Protein AF-A0A261BWN8-F1 (afdb_monomer_lite)

Structure (mmCIF, N/CA/C/O backbone):
data_AF-A0A261BWN8-F1
#
_entry.id   AF-A0A261BWN8-F1
#
loop_
_atom_site.group_PDB
_atom_site.id
_atom_site.type_symbol
_atom_site.label_atom_id
_atom_site.label_alt_id
_atom_site.label_comp_id
_atom_site.label_asym_id
_atom_site.label_entity_id
_atom_site.label_seq_id
_atom_site.pdbx_PDB_ins_code
_atom_site.Cartn_x
_atom_site.Cartn_y
_atom_site.Cartn_z
_atom_site.occupancy
_atom_site.B_iso_or_equiv
_atom_site.auth_seq_id
_atom_site.auth_comp_id
_atom_site.auth_asym_id
_atom_site.auth_atom_id
_atom_site.pdbx_PDB_model_num
ATOM 1 N N . MET A 1 1 ? -6.846 12.233 30.016 1.00 44.97 1 MET A N 1
ATOM 2 C CA . MET A 1 1 ? -7.371 11.577 28.792 1.00 44.97 1 MET A CA 1
ATOM 3 C C . MET A 1 1 ? -7.509 10.084 29.053 1.00 44.97 1 MET A C 1
ATOM 5 O O . MET A 1 1 ? -6.515 9.472 29.413 1.00 44.97 1 MET A O 1
ATOM 9 N N . ARG A 1 2 ? -8.700 9.481 28.911 1.00 52.91 2 ARG A N 1
ATOM 10 C CA . ARG A 1 2 ? -8.810 8.009 28.940 1.00 52.91 2 ARG A CA 1
ATOM 11 C C . ARG A 1 2 ? -8.096 7.461 27.705 1.00 52.91 2 ARG A C 1
ATOM 13 O O . ARG A 1 2 ? -8.513 7.750 26.586 1.00 52.91 2 ARG A O 1
ATOM 20 N N . THR A 1 3 ? -7.016 6.716 27.904 1.00 60.88 3 THR A N 1
ATOM 21 C CA . THR A 1 3 ? -6.354 5.940 26.855 1.00 60.88 3 THR A CA 1
ATOM 22 C C . THR A 1 3 ? -7.321 4.849 26.398 1.00 60.88 3 THR A C 1
ATOM 24 O O . THR A 1 3 ? -7.514 3.838 27.066 1.00 60.88 3 THR A O 1
ATOM 27 N N . SER A 1 4 ? -8.005 5.104 25.286 1.00 79.50 4 SER A N 1
ATOM 28 C CA . SER A 1 4 ? -8.954 4.178 24.667 1.00 79.50 4 SER A CA 1
ATOM 29 C C . SER A 1 4 ? -8.372 3.629 23.367 1.00 79.50 4 SER A C 1
ATOM 31 O O . SER A 1 4 ? -7.578 4.307 22.709 1.00 79.50 4 SER A O 1
ATOM 33 N N . SER A 1 5 ? -8.800 2.434 22.961 1.00 82.69 5 SER A N 1
ATOM 34 C CA . SER A 1 5 ? -8.503 1.848 21.643 1.00 82.69 5 SER A CA 1
ATOM 35 C C . SER A 1 5 ? -8.777 2.820 20.486 1.00 82.69 5 SER A C 1
ATOM 37 O O . SER A 1 5 ? -8.014 2.865 19.526 1.00 82.69 5 SER A O 1
ATOM 39 N N . THR A 1 6 ? -9.793 3.679 20.610 1.00 86.38 6 THR A N 1
ATOM 40 C CA . THR A 1 6 ? -10.111 4.729 19.628 1.00 86.38 6 THR A CA 1
ATOM 41 C C . THR A 1 6 ? -8.995 5.755 19.445 1.00 86.38 6 THR A C 1
ATOM 43 O O . THR A 1 6 ? -8.810 6.252 18.340 1.00 86.38 6 THR A O 1
ATOM 46 N N . ASN A 1 7 ? -8.247 6.083 20.503 1.00 88.88 7 ASN A N 1
ATOM 47 C CA . ASN A 1 7 ? -7.160 7.063 20.420 1.00 88.88 7 ASN A CA 1
ATOM 48 C C . ASN A 1 7 ? -5.950 6.461 19.704 1.00 88.88 7 ASN A C 1
ATOM 50 O O . ASN A 1 7 ? -5.309 7.147 18.918 1.00 88.88 7 ASN A O 1
ATOM 54 N N . VAL A 1 8 ? -5.682 5.172 19.936 1.00 89.38 8 VAL A N 1
ATOM 55 C CA . VAL A 1 8 ? -4.637 4.427 19.218 1.00 89.38 8 VAL A CA 1
ATOM 56 C C . VAL A 1 8 ? -4.956 4.382 17.722 1.00 89.38 8 VAL A C 1
ATOM 58 O O . VAL A 1 8 ? -4.098 4.705 16.907 1.00 89.38 8 VAL A O 1
ATOM 61 N N . LEU A 1 9 ? -6.211 4.082 17.365 1.00 90.38 9 LEU A N 1
ATOM 62 C CA . LEU A 1 9 ? -6.665 4.100 15.972 1.00 90.38 9 LEU A CA 1
ATOM 63 C C . LEU A 1 9 ? -6.558 5.502 15.346 1.00 90.38 9 LEU A C 1
ATOM 65 O O . LEU A 1 9 ? -6.085 5.617 14.222 1.00 90.38 9 LEU A O 1
ATOM 69 N N . MET A 1 10 ? -6.927 6.570 16.070 1.00 91.81 10 MET A N 1
ATOM 70 C CA . MET A 1 10 ? -6.781 7.951 15.573 1.00 91.81 10 MET A CA 1
ATOM 71 C C . MET A 1 10 ? -5.322 8.316 15.282 1.00 91.81 10 MET A C 1
ATOM 73 O O . MET A 1 10 ? -5.047 8.932 14.257 1.00 91.81 10 MET A O 1
ATOM 77 N N . ILE A 1 11 ? -4.387 7.920 16.150 1.00 92.00 11 ILE A N 1
ATOM 78 C CA . ILE A 1 11 ? -2.953 8.149 15.925 1.00 92.00 11 ILE A CA 1
ATOM 79 C C . ILE A 1 11 ? -2.481 7.389 14.677 1.00 92.00 11 ILE A C 1
ATOM 81 O O . ILE A 1 11 ? -1.773 7.959 13.851 1.00 92.00 11 ILE A O 1
ATOM 85 N N . GLY A 1 12 ? -2.903 6.131 14.508 1.00 90.69 12 GLY A N 1
ATOM 86 C CA . GLY A 1 12 ? -2.566 5.332 13.325 1.00 90.69 12 GLY A CA 1
ATOM 87 C C . GLY A 1 12 ? -3.055 5.959 12.015 1.00 90.69 12 GLY A C 1
ATOM 88 O O . GLY A 1 12 ? -2.300 6.013 11.041 1.00 90.69 12 GLY A O 1
ATOM 89 N N . ILE A 1 13 ? -4.284 6.485 12.005 1.00 93.19 13 ILE A N 1
ATOM 90 C CA . ILE A 1 13 ? -4.848 7.223 10.863 1.00 93.19 13 ILE A CA 1
ATOM 91 C C . ILE A 1 13 ? -4.017 8.468 10.569 1.00 93.19 13 ILE A C 1
ATOM 93 O O . ILE A 1 13 ? -3.547 8.620 9.449 1.00 93.19 13 ILE A O 1
ATOM 97 N N . ALA A 1 14 ? -3.748 9.302 11.578 1.00 94.75 14 ALA A N 1
ATOM 98 C CA . ALA A 1 14 ? -2.982 10.532 11.390 1.00 94.75 14 ALA A CA 1
ATOM 99 C C . ALA A 1 14 ? -1.583 10.271 10.803 1.00 94.75 14 ALA A C 1
ATOM 101 O O . ALA A 1 14 ? -1.151 10.978 9.895 1.00 94.75 14 ALA A O 1
ATOM 102 N N . ILE A 1 15 ? -0.887 9.232 11.279 1.00 93.00 15 ILE A N 1
ATOM 103 C CA . ILE A 1 15 ? 0.415 8.827 10.727 1.00 93.00 15 ILE A CA 1
ATOM 104 C C . ILE A 1 15 ? 0.265 8.394 9.264 1.00 93.00 15 ILE A C 1
ATOM 106 O O . ILE A 1 15 ? 1.046 8.819 8.415 1.00 93.00 15 ILE A O 1
ATOM 110 N N . SER A 1 16 ? -0.749 7.582 8.962 1.00 92.50 16 SER A N 1
ATOM 111 C CA . SER A 1 16 ? -0.997 7.101 7.599 1.00 92.50 16 SER A CA 1
ATOM 112 C C . SER A 1 16 ? -1.312 8.253 6.645 1.00 92.50 16 SER A C 1
ATOM 114 O O . SER A 1 16 ? -0.735 8.316 5.562 1.00 92.50 16 SER A O 1
ATOM 116 N N . ASP A 1 17 ? -2.139 9.209 7.067 1.00 92.88 17 ASP A N 1
ATOM 117 C CA . ASP A 1 17 ? -2.500 10.383 6.272 1.00 92.88 17 ASP A CA 1
ATOM 118 C C . ASP A 1 17 ? -1.275 11.259 5.986 1.00 92.88 17 ASP A C 1
ATOM 120 O O . ASP A 1 17 ? -1.037 11.627 4.834 1.00 92.88 17 ASP A O 1
ATOM 124 N N . ILE A 1 18 ? -0.426 11.510 6.988 1.00 93.62 18 ILE A N 1
ATOM 125 C CA . ILE A 1 18 ? 0.841 12.232 6.792 1.00 93.62 18 ILE A CA 1
ATOM 126 C C . ILE A 1 18 ? 1.723 11.504 5.766 1.00 93.62 18 ILE A C 1
ATOM 128 O O . ILE A 1 18 ? 2.238 12.134 4.841 1.00 93.62 18 ILE A O 1
ATOM 132 N N . CYS A 1 19 ? 1.862 10.180 5.869 1.00 90.69 19 CYS A N 1
ATOM 133 C CA . CYS A 1 19 ? 2.625 9.390 4.901 1.00 90.69 19 CYS A CA 1
ATOM 13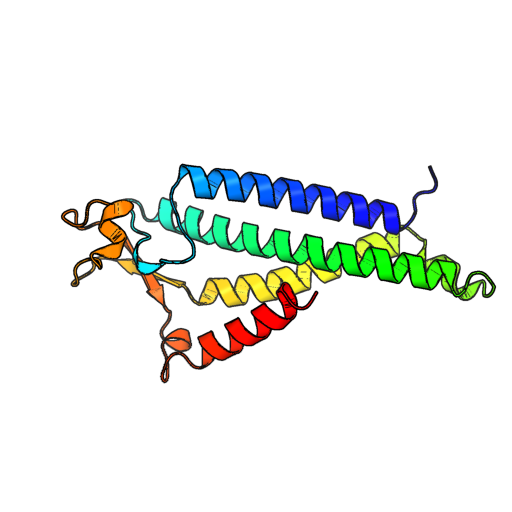4 C C . CYS A 1 19 ? 2.029 9.455 3.481 1.00 90.69 19 CYS A C 1
ATOM 136 O O . CYS A 1 19 ? 2.778 9.584 2.506 1.00 90.69 19 CYS A O 1
ATOM 138 N N . THR A 1 20 ? 0.700 9.417 3.331 1.00 89.81 20 THR A N 1
ATOM 139 C CA . THR A 1 20 ? 0.054 9.569 2.011 1.00 89.81 20 TH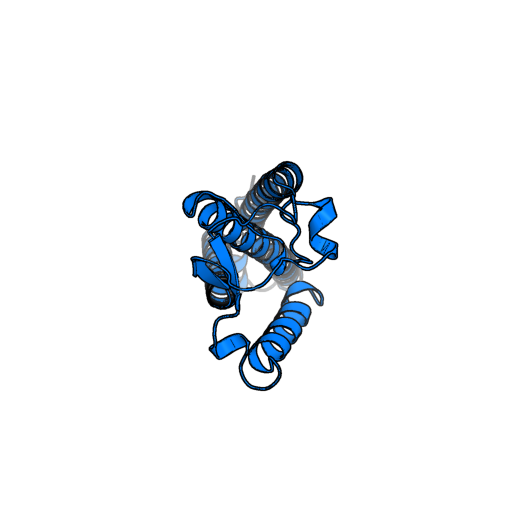R A CA 1
ATOM 140 C C . THR A 1 20 ? 0.275 10.956 1.413 1.00 89.81 20 THR A C 1
ATOM 142 O O . THR A 1 20 ? 0.584 11.071 0.228 1.00 89.81 20 THR A O 1
ATOM 145 N N . MET A 1 21 ? 0.205 12.014 2.221 1.00 89.50 21 MET A N 1
ATOM 146 C CA . MET A 1 21 ? 0.469 13.378 1.760 1.00 89.50 21 MET A CA 1
ATOM 147 C C . MET A 1 21 ? 1.922 13.540 1.307 1.00 89.50 21 MET A C 1
ATOM 149 O O . MET A 1 21 ? 2.174 14.046 0.215 1.00 89.50 21 MET A O 1
ATOM 153 N N . LEU A 1 22 ? 2.884 13.037 2.088 1.00 88.44 22 LEU A N 1
ATOM 154 C CA . LEU A 1 22 ? 4.308 13.077 1.731 1.00 88.44 22 LEU A CA 1
ATOM 155 C C . LEU A 1 22 ? 4.594 12.345 0.412 1.00 88.44 22 LEU A C 1
ATOM 157 O O . LEU A 1 22 ? 5.292 12.870 -0.457 1.00 88.44 22 LEU A O 1
ATOM 161 N N . THR A 1 23 ? 4.024 11.153 0.233 1.00 85.19 23 THR A N 1
ATOM 162 C CA . THR A 1 23 ? 4.187 10.377 -1.008 1.00 85.19 23 THR A CA 1
ATOM 163 C C . THR A 1 23 ? 3.474 11.022 -2.200 1.00 85.19 23 THR A C 1
ATOM 165 O O . THR A 1 23 ? 3.980 10.953 -3.318 1.00 85.19 23 THR A O 1
ATOM 168 N N . THR A 1 24 ? 2.355 11.719 -1.982 1.00 84.12 24 THR A N 1
ATOM 169 C CA . THR A 1 24 ? 1.661 12.497 -3.024 1.00 84.12 24 THR A CA 1
ATOM 170 C C . THR A 1 24 ? 2.509 13.676 -3.500 1.00 84.12 24 THR A C 1
ATOM 172 O O . THR A 1 24 ? 2.667 13.877 -4.704 1.00 84.12 24 THR A O 1
ATOM 175 N N . ILE A 1 25 ? 3.122 14.421 -2.574 1.00 85.94 25 ILE A N 1
ATOM 176 C CA . ILE A 1 25 ? 4.037 15.523 -2.910 1.00 85.94 25 ILE A CA 1
ATOM 177 C C . ILE A 1 25 ? 5.229 14.997 -3.718 1.00 85.94 25 ILE A C 1
ATOM 179 O O . ILE A 1 25 ? 5.606 15.604 -4.722 1.00 85.94 25 ILE A O 1
ATOM 183 N N . TYR A 1 26 ? 5.795 13.855 -3.314 1.00 82.31 26 TYR A N 1
ATOM 184 C CA . TYR A 1 26 ? 6.883 13.210 -4.049 1.00 82.31 26 TYR A CA 1
ATOM 185 C C . TYR A 1 26 ? 6.480 12.872 -5.492 1.00 82.31 26 TYR A C 1
ATOM 187 O O . TYR A 1 26 ? 7.186 13.253 -6.427 1.00 82.31 26 TYR A O 1
ATOM 195 N N . LYS A 1 27 ? 5.312 12.241 -5.684 1.00 75.12 27 LYS A N 1
ATOM 196 C CA . LYS A 1 27 ? 4.769 11.909 -7.012 1.00 75.12 27 LYS A CA 1
ATOM 197 C C . LYS A 1 27 ? 4.572 13.147 -7.883 1.00 75.12 27 LYS A C 1
ATOM 199 O O . LYS A 1 27 ? 5.002 13.151 -9.032 1.00 75.12 27 LYS A O 1
ATOM 204 N N . HIS A 1 28 ? 3.987 14.208 -7.326 1.00 75.88 28 HIS A N 1
ATOM 205 C CA . HIS A 1 28 ? 3.739 15.448 -8.061 1.00 75.88 28 HIS A CA 1
ATOM 206 C C . HIS A 1 28 ? 5.043 16.130 -8.506 1.00 75.88 28 HIS A C 1
ATOM 208 O O . HIS A 1 28 ? 5.127 16.642 -9.617 1.00 75.88 28 HIS A O 1
ATOM 214 N N . LYS A 1 29 ? 6.092 16.098 -7.672 1.00 73.50 29 LYS A N 1
ATOM 215 C CA . LYS A 1 29 ? 7.410 16.656 -8.020 1.00 73.50 29 LYS A CA 1
ATOM 216 C C . LYS A 1 29 ? 8.179 15.819 -9.041 1.00 73.50 29 LYS A C 1
ATOM 218 O O . LYS A 1 29 ? 8.961 16.388 -9.796 1.00 73.50 29 LYS A O 1
ATOM 223 N N . GLN A 1 30 ? 8.001 14.500 -9.041 1.00 67.31 30 GLN A N 1
ATOM 224 C CA . GLN A 1 30 ? 8.681 13.593 -9.972 1.00 67.31 30 GLN A CA 1
ATOM 225 C C . GLN A 1 30 ? 7.868 13.303 -11.248 1.00 67.31 30 GLN A C 1
ATOM 227 O O . GLN A 1 30 ? 8.373 12.585 -12.106 1.00 67.31 30 GLN A O 1
ATOM 232 N N . LEU A 1 31 ? 6.657 13.872 -11.395 1.00 59.00 31 LEU A N 1
ATOM 233 C CA . LEU A 1 31 ? 5.760 13.698 -12.555 1.00 59.00 31 LEU A CA 1
ATOM 234 C C . LEU A 1 31 ? 5.492 12.221 -12.902 1.00 59.00 31 LEU A C 1
ATOM 236 O O . LEU A 1 31 ? 5.327 11.856 -14.064 1.00 59.00 31 LEU A O 1
ATOM 240 N N . VAL A 1 32 ? 5.471 11.352 -11.889 1.00 58.97 32 VAL A N 1
ATOM 241 C CA . VAL A 1 32 ? 5.271 9.911 -12.084 1.00 58.97 32 VAL A CA 1
ATOM 242 C C . VAL A 1 32 ? 3.783 9.616 -11.943 1.00 58.97 32 VAL A C 1
ATOM 244 O O . VAL A 1 32 ? 3.298 9.337 -10.841 1.00 58.97 32 VAL A O 1
ATOM 247 N N . ASP A 1 33 ? 3.049 9.747 -13.047 1.00 55.06 33 ASP A N 1
ATOM 248 C CA . ASP A 1 33 ? 1.609 9.511 -13.054 1.00 55.06 33 ASP A CA 1
ATOM 249 C C . ASP A 1 33 ? 1.285 8.009 -13.046 1.00 55.06 33 ASP A C 1
ATOM 251 O O . ASP A 1 33 ? 1.884 7.216 -13.776 1.00 55.06 33 ASP A O 1
ATOM 255 N N . ILE A 1 34 ? 0.341 7.604 -12.191 1.00 52.47 34 ILE A N 1
ATOM 256 C CA . ILE A 1 34 ? -0.066 6.195 -12.029 1.00 52.47 34 ILE A CA 1
ATOM 257 C C . ILE A 1 34 ? -0.842 5.704 -13.254 1.00 52.47 34 ILE A C 1
ATOM 259 O O . ILE A 1 34 ? -0.841 4.505 -13.538 1.00 52.47 34 ILE A O 1
ATOM 263 N N . GLU A 1 35 ? -1.509 6.615 -13.964 1.00 53.50 35 GLU A N 1
ATOM 264 C CA . GLU A 1 35 ? -2.370 6.271 -15.097 1.00 53.50 35 GLU A CA 1
ATOM 265 C C . GLU A 1 35 ? -1.574 5.764 -16.306 1.00 53.50 35 GLU A C 1
ATOM 267 O O . GLU A 1 35 ? -2.082 4.934 -17.056 1.00 53.50 35 GLU A O 1
ATOM 272 N N . ASN A 1 36 ? -0.301 6.160 -16.435 1.00 58.25 36 ASN A N 1
ATOM 273 C CA . ASN A 1 36 ? 0.555 5.802 -17.566 1.00 58.25 36 ASN A CA 1
ATOM 274 C C . ASN A 1 36 ? 1.878 5.145 -17.112 1.00 58.25 36 ASN A C 1
ATOM 276 O O . ASN A 1 36 ? 2.954 5.724 -17.291 1.00 58.25 36 ASN A O 1
ATOM 280 N N . PRO A 1 37 ? 1.851 3.907 -16.570 1.00 59.94 37 PRO A N 1
ATOM 281 C CA . PRO A 1 37 ? 3.061 3.211 -16.115 1.00 59.94 37 PRO A CA 1
ATOM 282 C C . PRO A 1 37 ? 4.083 2.972 -17.240 1.00 59.94 37 PRO A C 1
ATOM 284 O O . PRO A 1 37 ? 5.274 2.825 -16.975 1.00 59.94 37 PRO A O 1
ATOM 287 N N . GLU A 1 38 ? 3.638 2.978 -18.499 1.00 59.53 38 GLU A N 1
ATOM 288 C CA . GLU A 1 38 ? 4.486 2.818 -19.689 1.00 59.53 38 GLU A CA 1
ATOM 289 C C . GLU A 1 38 ? 5.414 4.018 -19.947 1.00 59.53 38 GLU A C 1
ATOM 291 O O . GLU A 1 38 ? 6.432 3.893 -20.646 1.00 59.53 38 GLU A O 1
ATOM 296 N N . CYS A 1 39 ? 5.075 5.159 -19.338 1.00 63.72 39 CYS A N 1
ATOM 297 C CA . CYS A 1 39 ? 5.828 6.403 -19.377 1.00 63.72 39 CYS A CA 1
ATOM 298 C C . CYS A 1 39 ? 6.804 6.541 -18.201 1.00 63.72 39 CYS A C 1
ATOM 300 O O . CYS A 1 39 ? 7.469 7.563 -18.085 1.00 63.72 39 CYS A O 1
ATOM 302 N N . VAL A 1 40 ? 6.943 5.545 -17.318 1.00 69.19 40 VAL A N 1
ATOM 303 C CA . VAL A 1 40 ? 7.987 5.574 -16.282 1.00 69.19 40 VAL A CA 1
ATOM 304 C C . VAL A 1 40 ? 9.290 5.057 -16.870 1.00 69.19 40 VAL A C 1
ATOM 306 O O . VAL A 1 40 ? 9.471 3.856 -17.087 1.00 69.19 40 VAL A O 1
ATOM 309 N N . THR A 1 41 ? 10.221 5.974 -17.125 1.00 66.38 41 THR A N 1
ATOM 310 C CA . THR A 1 41 ? 11.564 5.643 -17.586 1.00 66.38 41 THR A CA 1
ATOM 311 C C . THR A 1 41 ? 12.612 6.445 -16.839 1.00 66.38 41 THR A C 1
ATOM 313 O O . THR A 1 41 ? 12.363 7.528 -16.307 1.00 66.38 41 THR A O 1
ATOM 316 N N . SER A 1 42 ? 13.812 5.882 -16.761 1.00 69.44 42 SER A N 1
ATOM 317 C CA . SER A 1 42 ? 14.944 6.546 -16.133 1.00 69.44 42 SER A CA 1
ATOM 318 C C . SER A 1 42 ? 16.250 6.040 -16.725 1.00 69.44 42 SER A C 1
ATOM 320 O O . SER A 1 42 ? 16.362 4.895 -17.165 1.00 69.44 42 SER A O 1
ATOM 322 N N . THR A 1 43 ? 17.270 6.889 -16.678 1.00 66.31 43 THR A N 1
ATOM 323 C CA . THR A 1 43 ? 18.663 6.513 -16.945 1.00 66.31 43 THR A CA 1
ATOM 324 C C . THR A 1 43 ? 19.266 5.690 -15.811 1.00 66.31 43 THR A C 1
ATOM 326 O O . THR A 1 43 ? 20.191 4.914 -16.034 1.00 66.31 43 THR A O 1
ATOM 329 N N . LEU A 1 44 ? 18.718 5.819 -14.600 1.00 73.31 44 LEU A N 1
ATOM 330 C CA . LEU A 1 44 ? 19.188 5.146 -13.396 1.00 73.31 44 LEU A CA 1
ATOM 331 C C . LEU A 1 44 ? 18.156 4.129 -12.907 1.00 73.31 44 LEU A C 1
ATOM 333 O O . LEU A 1 44 ? 17.035 4.500 -12.547 1.00 73.31 44 LEU A O 1
ATOM 337 N N . LYS A 1 45 ? 18.579 2.865 -12.795 1.00 74.25 45 LYS A N 1
ATOM 338 C CA . LYS A 1 45 ? 17.777 1.755 -12.256 1.00 74.25 45 LYS A CA 1
ATOM 339 C C . LYS A 1 45 ? 17.243 2.042 -10.848 1.00 74.25 45 LYS A C 1
ATOM 341 O O . LYS A 1 45 ? 16.091 1.740 -10.555 1.00 74.25 45 LYS A O 1
ATOM 346 N N . TYR A 1 46 ? 18.050 2.681 -9.992 1.00 75.94 46 TYR A N 1
ATOM 347 C CA . TYR A 1 46 ? 17.656 3.000 -8.613 1.00 75.94 46 TYR A CA 1
ATOM 348 C C . TYR A 1 46 ? 16.437 3.936 -8.552 1.00 75.94 46 TYR A C 1
ATOM 350 O O . TYR A 1 46 ? 15.589 3.768 -7.679 1.00 75.94 46 TYR A O 1
ATOM 358 N N . LYS A 1 47 ? 16.326 4.891 -9.487 1.00 78.25 47 LYS A N 1
ATOM 359 C CA . LYS A 1 47 ? 15.219 5.854 -9.515 1.00 78.25 47 LYS A CA 1
ATOM 360 C C . LYS A 1 47 ? 13.884 5.142 -9.746 1.00 78.25 47 LYS A C 1
ATOM 362 O O . LYS A 1 47 ? 12.939 5.381 -9.011 1.00 78.25 47 LYS A O 1
ATOM 367 N N . ILE A 1 48 ? 13.855 4.179 -10.671 1.00 77.00 48 ILE A N 1
ATOM 368 C CA . ILE A 1 48 ? 12.656 3.377 -10.959 1.00 77.00 48 ILE A CA 1
ATOM 369 C C . ILE A 1 48 ? 12.244 2.551 -9.741 1.00 77.00 48 ILE A C 1
ATOM 371 O O . ILE A 1 48 ? 11.064 2.500 -9.409 1.00 77.00 48 ILE A O 1
ATOM 375 N N . TYR A 1 49 ? 13.200 1.941 -9.035 1.00 80.38 49 TYR A N 1
ATOM 376 C CA . TYR A 1 49 ? 12.886 1.239 -7.788 1.00 80.38 49 TYR A CA 1
ATOM 377 C C . TYR A 1 49 ? 12.284 2.175 -6.738 1.00 80.38 49 TYR A C 1
ATOM 379 O O . TYR A 1 49 ? 11.297 1.809 -6.106 1.00 80.38 49 TYR A O 1
ATOM 387 N N . MET A 1 50 ? 12.843 3.375 -6.567 1.00 80.75 50 MET A N 1
ATOM 388 C CA . MET A 1 50 ? 12.309 4.369 -5.632 1.00 80.75 50 MET A CA 1
ATOM 389 C C . MET A 1 50 ? 10.887 4.795 -6.005 1.00 80.75 50 MET A C 1
ATOM 391 O O . MET A 1 50 ? 10.037 4.865 -5.120 1.00 80.75 50 MET A O 1
ATOM 395 N N . ASP A 1 51 ? 10.607 5.001 -7.292 1.00 79.88 51 ASP A N 1
ATOM 396 C CA . ASP A 1 51 ? 9.276 5.370 -7.782 1.00 79.88 51 ASP A CA 1
ATOM 397 C C . ASP A 1 51 ? 8.255 4.243 -7.543 1.00 79.88 51 ASP A C 1
ATOM 399 O O . ASP A 1 51 ? 7.192 4.481 -6.967 1.00 79.88 51 ASP A O 1
ATOM 403 N N . LEU A 1 52 ? 8.602 2.991 -7.876 1.00 79.69 52 LEU A N 1
ATOM 404 C CA . LEU A 1 52 ? 7.758 1.813 -7.616 1.00 79.69 52 LEU A CA 1
ATOM 405 C C . LEU A 1 52 ? 7.468 1.632 -6.123 1.00 79.69 52 LEU A C 1
ATOM 407 O O . LEU A 1 52 ? 6.340 1.330 -5.725 1.00 79.69 52 LEU A O 1
ATOM 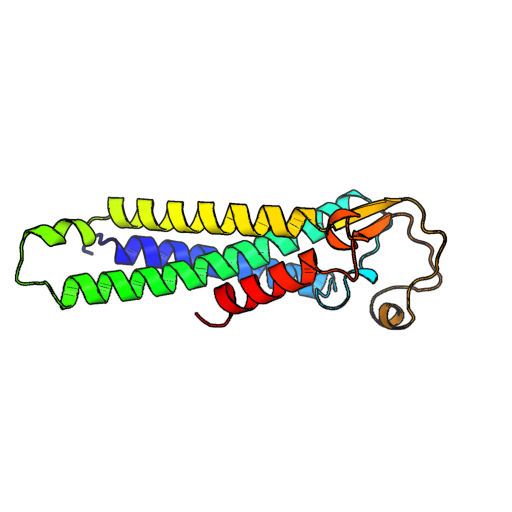411 N N . VAL A 1 53 ? 8.488 1.814 -5.289 1.00 83.38 53 VAL A N 1
ATOM 412 C CA . VAL A 1 53 ? 8.362 1.713 -3.836 1.00 83.38 53 VAL A CA 1
ATOM 413 C C . VAL A 1 53 ? 7.483 2.845 -3.302 1.00 83.38 53 VAL A C 1
ATOM 415 O O . VAL A 1 53 ? 6.562 2.583 -2.531 1.00 83.38 53 VAL A O 1
ATOM 418 N N . ALA A 1 54 ? 7.682 4.085 -3.756 1.00 83.56 54 ALA A N 1
ATOM 419 C CA . ALA A 1 54 ? 6.853 5.227 -3.371 1.00 83.56 54 ALA A CA 1
ATOM 420 C C . ALA A 1 54 ? 5.379 5.032 -3.762 1.00 83.56 54 ALA A C 1
ATOM 422 O O . ALA A 1 54 ? 4.476 5.382 -2.998 1.00 83.56 54 ALA A O 1
ATOM 423 N N . TRP A 1 55 ? 5.121 4.435 -4.927 1.00 81.25 55 TRP A N 1
ATOM 424 C CA . TRP A 1 55 ? 3.781 4.057 -5.367 1.00 81.25 55 TRP A CA 1
ATOM 425 C C . TRP A 1 55 ? 3.139 3.022 -4.447 1.00 81.25 55 TRP A C 1
ATOM 427 O O . TRP A 1 55 ? 2.025 3.236 -3.968 1.00 81.25 55 TRP A O 1
ATOM 437 N N . SER A 1 56 ? 3.875 1.953 -4.147 1.00 84.12 56 SER A N 1
ATOM 438 C CA . SER A 1 56 ? 3.435 0.881 -3.254 1.00 84.12 56 SER A CA 1
ATOM 439 C C . SER A 1 56 ? 3.134 1.388 -1.839 1.00 84.12 56 SER A C 1
ATOM 441 O O . SER A 1 56 ? 2.113 1.029 -1.247 1.00 84.12 56 SER A O 1
ATOM 443 N N . PHE A 1 57 ? 3.975 2.283 -1.310 1.00 86.19 57 PHE A N 1
ATOM 444 C CA . PHE A 1 57 ? 3.763 2.909 -0.005 1.00 86.19 57 PHE A CA 1
ATOM 445 C C . PHE A 1 57 ? 2.530 3.805 0.017 1.00 86.19 57 PHE A C 1
ATOM 447 O O . PHE A 1 57 ? 1.739 3.726 0.954 1.00 86.19 57 PHE A O 1
ATOM 454 N N . HIS A 1 58 ? 2.347 4.641 -1.004 1.00 86.94 58 HIS A N 1
ATOM 455 C CA . HIS A 1 58 ? 1.191 5.526 -1.088 1.00 86.94 58 HIS A CA 1
ATOM 456 C C . HIS A 1 58 ? -0.126 4.741 -1.014 1.00 86.94 58 HIS A C 1
ATOM 458 O O . HIS A 1 58 ? -0.998 5.053 -0.202 1.00 86.94 58 HIS A O 1
ATOM 464 N N . ASP A 1 59 ? -0.255 3.694 -1.830 1.00 83.69 59 ASP A N 1
ATOM 465 C CA . ASP A 1 59 ? -1.482 2.899 -1.878 1.00 83.69 59 ASP A CA 1
ATOM 466 C C . ASP A 1 59 ? -1.678 2.092 -0.591 1.00 83.69 59 ASP A C 1
ATOM 468 O O . ASP A 1 59 ? -2.797 1.991 -0.085 1.00 83.69 59 ASP A O 1
ATOM 472 N N . HIS A 1 60 ? -0.586 1.599 -0.002 1.00 88.44 60 HIS A N 1
ATOM 473 C CA . HIS A 1 60 ? -0.607 0.927 1.291 1.00 88.44 60 HIS A CA 1
ATOM 474 C C . HIS A 1 60 ? -1.132 1.833 2.416 1.00 88.44 60 HIS A C 1
ATOM 476 O O . HIS A 1 60 ? -2.087 1.466 3.101 1.00 88.44 60 HIS A O 1
ATOM 482 N N . PHE A 1 61 ? -0.560 3.028 2.595 1.00 89.88 61 PHE A N 1
ATOM 483 C CA . PHE A 1 61 ? -0.980 3.945 3.659 1.00 89.88 61 PHE A CA 1
ATOM 484 C C . PHE A 1 61 ? -2.406 4.463 3.452 1.00 89.88 61 PHE A C 1
ATOM 486 O O . PHE A 1 61 ? -3.153 4.582 4.425 1.00 89.88 61 PHE A O 1
ATOM 493 N N . ARG A 1 62 ? -2.825 4.689 2.199 1.00 88.06 62 ARG A N 1
ATOM 494 C CA . ARG A 1 62 ? -4.202 5.100 1.891 1.00 88.06 62 ARG A CA 1
ATOM 495 C C . ARG A 1 62 ? -5.214 4.024 2.290 1.00 88.06 62 ARG A C 1
ATOM 497 O O . ARG A 1 62 ? -6.203 4.330 2.956 1.00 88.06 62 ARG A O 1
ATOM 504 N N . ARG A 1 63 ? -4.944 2.756 1.951 1.00 88.19 63 ARG A N 1
ATOM 505 C CA . ARG A 1 63 ? -5.780 1.618 2.372 1.00 88.19 63 ARG A CA 1
ATOM 506 C C . ARG A 1 63 ? -5.788 1.473 3.895 1.00 88.19 63 ARG A C 1
ATOM 508 O O . ARG A 1 63 ? -6.864 1.389 4.483 1.00 88.19 63 ARG A O 1
ATOM 515 N N . CYS A 1 64 ? -4.628 1.535 4.548 1.00 90.38 64 CYS A N 1
ATOM 516 C CA . CYS A 1 64 ? -4.531 1.465 6.008 1.00 90.38 64 CYS A CA 1
ATOM 517 C C . CYS A 1 64 ? -5.390 2.531 6.705 1.00 90.38 64 CYS A C 1
ATOM 519 O O . CYS A 1 64 ? -6.136 2.197 7.626 1.00 90.38 64 CYS A O 1
ATOM 521 N N . SER A 1 65 ? -5.323 3.788 6.252 1.00 91.62 65 SER A N 1
ATOM 522 C CA . SER A 1 65 ? -6.109 4.894 6.817 1.00 91.62 65 SER A CA 1
ATOM 523 C C . SER A 1 65 ? -7.620 4.625 6.738 1.00 91.62 65 SER A C 1
ATOM 525 O O . SER A 1 65 ? -8.306 4.654 7.763 1.00 91.62 65 SER A O 1
ATOM 527 N N . SER A 1 66 ? -8.124 4.233 5.559 1.00 90.44 66 SER A N 1
ATOM 528 C CA . SER A 1 66 ? -9.551 3.918 5.356 1.00 90.44 66 SER A CA 1
ATOM 529 C C . SER A 1 66 ? -10.051 2.784 6.267 1.00 90.44 66 SER A C 1
ATOM 531 O O . SER A 1 66 ? -11.032 2.947 6.998 1.00 90.44 66 SER A O 1
ATOM 533 N N . TRP A 1 67 ? -9.323 1.664 6.323 1.00 90.38 67 TRP A N 1
ATOM 534 C CA . TRP A 1 67 ? -9.683 0.509 7.147 1.00 90.38 67 TRP A CA 1
ATOM 535 C C . TRP A 1 67 ? -9.611 0.805 8.646 1.00 90.38 67 TRP A C 1
ATOM 537 O O . TRP A 1 67 ? -10.483 0.376 9.406 1.00 90.38 67 TRP A O 1
ATOM 547 N N . MET A 1 68 ? -8.615 1.575 9.092 1.00 90.56 68 MET A N 1
ATOM 548 C CA . MET A 1 68 ? -8.560 2.040 10.479 1.00 90.56 68 MET A CA 1
ATOM 549 C C . MET A 1 68 ? -9.720 2.984 10.815 1.00 90.56 68 MET A C 1
ATOM 551 O O . MET A 1 68 ? -10.239 2.923 11.932 1.00 90.56 68 MET A O 1
ATOM 555 N N . GLY A 1 69 ? -10.167 3.807 9.861 1.00 89.94 69 GLY A N 1
ATOM 556 C CA . GLY A 1 69 ? -11.359 4.649 9.989 1.00 89.94 69 GLY A CA 1
ATOM 557 C C . GLY A 1 69 ? -12.631 3.831 10.220 1.00 89.94 69 GLY A C 1
ATOM 558 O O . GLY A 1 69 ? -13.352 4.067 11.196 1.00 89.94 69 GLY A O 1
ATOM 559 N N . VAL A 1 70 ? -12.863 2.799 9.401 1.00 90.44 70 VAL A N 1
ATOM 560 C CA . VAL A 1 70 ? -13.989 1.864 9.589 1.00 90.44 70 VAL A CA 1
ATOM 561 C C . VAL A 1 70 ? -13.896 1.158 10.938 1.00 90.44 70 VAL A C 1
ATOM 563 O O . VAL A 1 70 ? -14.871 1.120 11.693 1.00 90.44 70 VAL A O 1
ATOM 566 N N . LEU A 1 71 ? -12.721 0.637 11.302 1.00 88.81 71 LEU A N 1
ATOM 567 C CA . LEU A 1 71 ? -12.532 -0.024 12.594 1.00 88.81 71 LEU A CA 1
ATOM 568 C C . LEU A 1 71 ? -12.790 0.922 13.770 1.00 88.81 71 LEU A C 1
ATOM 570 O O . LEU A 1 71 ? -13.408 0.522 14.753 1.00 88.81 71 LEU A O 1
ATOM 574 N N . MET A 1 72 ? -12.415 2.195 13.671 1.00 90.62 72 MET A N 1
ATOM 575 C CA . MET A 1 72 ? -12.745 3.173 14.704 1.00 90.62 72 MET A CA 1
ATOM 576 C C . MET A 1 72 ? -14.257 3.373 14.849 1.00 90.62 72 MET A C 1
ATOM 578 O O . MET A 1 72 ? -14.758 3.410 15.978 1.00 90.62 72 MET A O 1
ATOM 582 N N . ALA A 1 73 ? -14.990 3.480 13.737 1.00 90.00 73 ALA A N 1
ATOM 583 C CA . ALA A 1 73 ? -16.444 3.613 13.758 1.00 90.00 73 ALA A CA 1
ATOM 584 C C . ALA A 1 73 ? -17.113 2.367 14.362 1.00 90.00 73 ALA A C 1
ATOM 586 O O . ALA A 1 73 ? -17.949 2.489 15.259 1.00 90.00 73 ALA A O 1
ATOM 587 N N . THR A 1 74 ? -16.694 1.166 13.950 1.00 88.19 74 THR A N 1
ATOM 588 C CA . THR A 1 74 ? -17.223 -0.096 14.497 1.00 88.19 74 THR A CA 1
ATOM 589 C C . THR A 1 74 ? -16.952 -0.233 15.997 1.00 88.19 74 THR A C 1
ATOM 591 O O . THR A 1 74 ? -17.872 -0.550 16.749 1.00 88.19 74 THR A O 1
ATOM 594 N N . VAL A 1 75 ? -15.740 0.087 16.471 1.00 86.00 75 VAL A N 1
ATOM 595 C CA . VAL A 1 75 ? -15.400 0.090 17.904 1.00 86.00 75 VAL A CA 1
ATOM 596 C C . VAL A 1 75 ? -16.309 1.046 18.681 1.00 86.00 75 VAL A C 1
ATOM 598 O O . VAL A 1 75 ? -16.843 0.663 19.722 1.00 86.00 75 VAL A O 1
ATOM 601 N N . ARG A 1 76 ? -16.559 2.259 18.168 1.00 85.25 76 ARG A N 1
ATOM 602 C CA . ARG A 1 76 ? -17.488 3.216 18.800 1.00 85.25 76 ARG A CA 1
ATOM 603 C C . ARG A 1 76 ? -18.922 2.684 18.848 1.00 85.25 76 ARG A C 1
ATOM 605 O O . ARG A 1 76 ? -19.560 2.783 19.894 1.00 85.25 76 ARG A O 1
ATOM 612 N N . LEU A 1 77 ? -19.410 2.075 17.766 1.00 85.06 77 LEU A N 1
ATOM 613 C CA . LEU A 1 77 ? -20.744 1.468 17.720 1.00 85.06 77 LEU A CA 1
ATOM 614 C C . LEU A 1 77 ? -20.882 0.306 18.710 1.00 85.06 77 LEU A C 1
ATOM 616 O O . LEU A 1 77 ? -21.887 0.217 19.413 1.00 85.06 77 LEU A O 1
ATOM 620 N N . VAL A 1 78 ? -19.873 -0.562 18.807 1.00 83.44 78 VAL A N 1
ATOM 621 C CA . VAL A 1 78 ? -19.857 -1.690 19.752 1.00 83.44 78 VAL A CA 1
ATOM 622 C C . VAL A 1 78 ? -19.867 -1.192 21.196 1.00 83.44 78 VAL A C 1
ATOM 624 O O . VAL A 1 78 ? -20.643 -1.703 22.006 1.00 83.44 78 VAL A O 1
ATOM 627 N N . ILE A 1 79 ? -19.058 -0.174 21.510 1.00 80.06 79 ILE A N 1
ATOM 628 C CA . ILE A 1 79 ? -19.022 0.439 22.844 1.00 80.06 79 ILE A CA 1
ATOM 629 C C . ILE A 1 79 ? -20.385 1.056 23.181 1.00 80.06 79 ILE A C 1
ATOM 631 O O . ILE A 1 79 ? -20.906 0.800 24.262 1.00 80.06 79 ILE A O 1
ATOM 635 N N . MET A 1 80 ? -20.985 1.820 22.262 1.00 79.50 80 MET A N 1
ATOM 636 C CA . MET A 1 80 ? -22.234 2.553 22.503 1.00 79.50 80 MET A CA 1
ATOM 637 C C . MET A 1 80 ? -23.473 1.645 22.560 1.00 79.50 80 MET A C 1
ATOM 639 O O . MET A 1 80 ? -24.367 1.878 23.367 1.00 79.50 80 MET A O 1
ATOM 643 N N . LYS A 1 81 ? -23.531 0.584 21.744 1.00 75.19 81 LYS A N 1
ATOM 644 C CA . LYS A 1 81 ? -24.690 -0.324 21.671 1.00 75.19 81 LYS A CA 1
ATOM 645 C C . LYS A 1 81 ? -24.744 -1.340 22.819 1.00 75.19 81 LYS A C 1
ATOM 647 O O . LYS A 1 81 ? -25.807 -1.893 23.083 1.00 75.19 81 LYS A O 1
ATOM 652 N N . LYS A 1 82 ? -23.620 -1.635 23.483 1.00 66.62 82 LYS A N 1
ATOM 653 C CA . LYS A 1 82 ? -23.531 -2.684 24.522 1.00 66.62 82 LYS A CA 1
ATOM 654 C C . LYS A 1 82 ? -22.971 -2.193 25.861 1.00 66.62 82 LYS A C 1
ATOM 656 O O . LYS A 1 82 ? -22.376 -2.979 26.599 1.00 66.62 82 LYS A O 1
ATOM 661 N N . THR A 1 83 ? -23.216 -0.929 26.205 1.00 57.47 83 THR A N 1
ATOM 662 C CA . THR A 1 83 ? -22.831 -0.317 27.494 1.00 57.47 83 THR A CA 1
ATOM 663 C C . THR A 1 83 ? -23.369 -1.064 28.726 1.00 57.47 83 THR A C 1
ATOM 665 O O . THR A 1 83 ? -22.809 -0.923 29.806 1.00 57.47 83 THR A O 1
ATOM 668 N N . THR A 1 84 ? -24.400 -1.906 28.578 1.00 54.81 84 THR A N 1
ATOM 669 C CA . THR A 1 84 ? -25.045 -2.657 29.674 1.00 54.81 84 THR A CA 1
ATOM 670 C C . THR A 1 84 ? -24.358 -3.987 30.031 1.00 54.81 84 THR A C 1
ATOM 672 O O . THR A 1 84 ? -24.649 -4.560 31.075 1.00 54.81 84 THR A O 1
ATOM 675 N N . ALA A 1 85 ? -23.434 -4.508 29.210 1.00 57.00 85 ALA A N 1
ATOM 676 C CA . ALA A 1 85 ? -22.781 -5.799 29.460 1.00 57.00 85 ALA A CA 1
ATOM 677 C C . ALA A 1 85 ? -21.267 -5.641 29.709 1.00 57.00 85 ALA A C 1
ATOM 679 O O . ALA A 1 85 ? -20.493 -5.497 28.758 1.00 57.00 85 ALA A O 1
ATOM 680 N N . ASN A 1 86 ? -20.832 -5.779 30.973 1.00 58.75 86 ASN A N 1
ATOM 681 C CA . ASN A 1 86 ? -19.431 -5.689 31.447 1.00 58.75 86 ASN A CA 1
ATOM 682 C C . ASN A 1 86 ? -18.392 -6.470 30.608 1.00 58.75 86 ASN A C 1
ATOM 684 O O . ASN A 1 86 ? -17.205 -6.150 30.619 1.00 58.75 86 ASN A O 1
ATOM 688 N N . ARG A 1 87 ? -18.818 -7.479 29.836 1.00 58.91 87 ARG A N 1
ATOM 689 C CA . ARG A 1 87 ? -17.957 -8.316 28.983 1.00 58.91 87 ARG A CA 1
ATOM 690 C C . ARG A 1 87 ? -17.236 -7.545 27.861 1.00 58.91 87 ARG A C 1
ATOM 692 O O . ARG A 1 87 ? -16.196 -8.005 27.400 1.00 58.91 87 ARG A O 1
ATOM 699 N N . HIS A 1 88 ? -17.743 -6.386 27.422 1.00 59.62 88 HIS A N 1
ATOM 700 C CA . HIS A 1 88 ? -17.197 -5.665 26.255 1.00 59.62 88 HIS A CA 1
ATOM 701 C C . HIS A 1 88 ? -16.326 -4.451 26.598 1.00 59.62 88 HIS A C 1
ATOM 703 O O . HIS A 1 88 ? -15.757 -3.845 25.692 1.00 59.62 88 HIS A O 1
ATOM 709 N N . GLN A 1 89 ? -16.102 -4.153 27.883 1.00 61.62 89 GLN A N 1
ATOM 710 C CA . GLN A 1 89 ? -15.149 -3.116 28.301 1.00 61.62 89 GLN A CA 1
ATOM 711 C C . GLN A 1 89 ? -13.713 -3.414 27.826 1.00 61.62 89 GLN A C 1
ATOM 713 O O . GLN A 1 89 ? -12.903 -2.500 27.673 1.00 61.62 89 GLN A O 1
ATOM 718 N N . ASN A 1 90 ? -13.416 -4.678 27.493 1.00 67.06 90 ASN A N 1
ATOM 719 C CA . ASN A 1 90 ? -12.168 -5.066 26.842 1.00 67.06 90 ASN A CA 1
ATOM 720 C C . ASN A 1 90 ? -11.946 -4.367 25.487 1.00 67.06 90 ASN A C 1
ATOM 722 O O . ASN A 1 90 ? -10.813 -3.988 25.222 1.00 67.06 90 ASN A O 1
ATOM 726 N N . TRP A 1 91 ? -12.984 -4.111 24.677 1.00 71.50 91 TRP A N 1
ATOM 727 C CA . TRP A 1 91 ? -12.865 -3.453 23.356 1.00 71.50 91 TRP A CA 1
ATOM 728 C C . TRP A 1 91 ? -12.400 -2.000 23.431 1.00 71.50 91 TRP A C 1
ATOM 730 O O . TRP A 1 91 ? -11.807 -1.483 22.485 1.00 71.50 91 TRP A O 1
ATOM 740 N N . SER A 1 92 ? -12.621 -1.349 24.573 1.00 73.62 92 SER A N 1
ATOM 741 C CA . SER A 1 92 ? -12.118 -0.002 24.837 1.00 73.62 92 SER A CA 1
ATOM 742 C C . SER A 1 92 ? -10.648 0.003 25.270 1.00 73.62 92 SER A C 1
ATOM 744 O O . SER A 1 92 ? -10.055 1.078 25.355 1.00 73.62 92 SER A O 1
ATOM 746 N N . LYS A 1 93 ? -10.044 -1.161 25.562 1.00 81.69 93 LYS A N 1
ATOM 747 C CA . LYS A 1 93 ? -8.666 -1.234 26.056 1.00 81.69 93 LYS A CA 1
ATOM 748 C C . LYS A 1 93 ? -7.662 -0.927 24.931 1.00 81.69 93 LYS A C 1
ATOM 750 O O . LYS A 1 93 ? -7.782 -1.494 23.843 1.00 81.69 93 LYS A O 1
ATOM 755 N N . PRO A 1 94 ? -6.618 -0.122 25.203 1.00 81.75 94 PRO A N 1
ATOM 756 C CA . PRO A 1 94 ? -5.539 0.174 24.256 1.00 81.75 94 PRO A CA 1
ATOM 757 C C . PRO A 1 94 ? -4.926 -1.030 23.512 1.00 81.75 94 PRO A C 1
ATOM 759 O O . PRO A 1 94 ? -4.767 -0.914 22.299 1.00 81.75 94 PRO A O 1
ATOM 762 N N . PRO A 1 95 ? -4.617 -2.187 24.148 1.00 85.00 95 PRO A N 1
ATOM 763 C CA . PRO A 1 95 ? -4.011 -3.330 23.452 1.00 85.00 95 PRO A CA 1
ATOM 764 C C . PRO A 1 95 ? -4.842 -3.856 22.279 1.00 85.00 95 PRO A C 1
ATOM 766 O O . PRO A 1 95 ? -4.275 -4.296 21.284 1.00 85.00 95 PRO A O 1
ATOM 769 N N . ILE A 1 96 ? -6.174 -3.768 22.354 1.00 86.12 96 ILE A N 1
ATOM 770 C CA . ILE A 1 96 ? -7.038 -4.182 21.242 1.00 86.12 96 ILE A CA 1
ATOM 771 C C . ILE A 1 96 ? -6.895 -3.213 20.067 1.00 86.12 96 ILE A C 1
ATOM 773 O O . ILE A 1 96 ? -6.834 -3.655 18.927 1.00 86.12 96 ILE A O 1
ATOM 777 N N . GLY A 1 97 ? -6.755 -1.911 20.338 1.00 85.44 97 GLY A N 1
ATOM 778 C CA . GLY A 1 97 ? -6.456 -0.913 19.309 1.00 85.44 97 GLY A CA 1
ATOM 779 C C . GLY A 1 97 ? -5.149 -1.217 18.574 1.00 85.44 97 GLY A C 1
ATOM 780 O O . GLY A 1 97 ? -5.146 -1.267 17.350 1.00 85.44 97 GLY A O 1
ATOM 781 N N . TYR A 1 98 ? -4.069 -1.517 19.306 1.00 88.31 98 TYR A N 1
ATOM 782 C CA . TYR A 1 98 ? -2.787 -1.899 18.697 1.00 88.31 98 TYR A CA 1
ATOM 783 C C . TYR A 1 98 ? -2.887 -3.184 17.868 1.00 88.31 98 TYR A C 1
ATOM 785 O O . TYR A 1 98 ? -2.351 -3.241 16.764 1.00 88.31 98 TYR A O 1
ATOM 793 N N . CYS A 1 99 ? -3.601 -4.196 18.368 1.00 89.75 99 CYS A N 1
ATOM 794 C CA . CYS A 1 99 ? -3.826 -5.444 17.641 1.00 89.75 99 CYS A CA 1
ATOM 795 C C . CYS A 1 99 ? -4.599 -5.211 16.331 1.00 89.75 99 CYS A C 1
ATOM 797 O O . CYS A 1 99 ? -4.199 -5.717 15.285 1.00 89.75 99 CYS A O 1
ATOM 799 N N . LEU A 1 100 ? -5.657 -4.393 16.369 1.00 88.44 100 LEU A N 1
ATOM 800 C CA . LEU A 1 100 ? -6.444 -4.027 15.189 1.00 88.44 100 LEU A CA 1
ATOM 801 C C . LEU A 1 100 ? -5.616 -3.240 14.166 1.00 88.44 100 LEU A C 1
ATOM 803 O O . LEU A 1 100 ? -5.646 -3.568 12.982 1.00 88.44 100 LEU A O 1
ATOM 807 N N . THR A 1 101 ? -4.838 -2.248 14.609 1.00 90.31 101 THR A N 1
ATOM 808 C CA . THR A 1 101 ? -3.924 -1.500 13.733 1.00 90.31 101 THR A CA 1
ATOM 809 C C . THR A 1 101 ? -2.897 -2.423 13.079 1.00 90.31 101 THR A C 1
ATOM 811 O O . THR A 1 101 ? -2.702 -2.350 11.868 1.00 90.31 101 THR A O 1
ATOM 814 N N . ALA A 1 102 ? -2.277 -3.325 13.847 1.00 91.31 102 ALA A N 1
ATOM 815 C CA . ALA A 1 102 ? -1.301 -4.277 13.319 1.00 91.31 102 ALA A CA 1
ATOM 816 C C . ALA A 1 102 ? -1.925 -5.227 12.285 1.00 91.31 102 ALA A C 1
ATOM 818 O O . ALA A 1 102 ? -1.330 -5.472 11.240 1.00 91.31 102 ALA A O 1
ATOM 819 N N . LEU A 1 103 ? -3.145 -5.713 12.533 1.00 91.25 103 LEU A N 1
ATOM 820 C CA . LEU A 1 103 ? -3.867 -6.566 11.590 1.00 91.25 103 LEU A CA 1
ATOM 821 C C . LEU A 1 103 ? -4.129 -5.840 10.266 1.00 91.25 103 LEU A C 1
ATOM 823 O O . LEU A 1 103 ? -3.826 -6.387 9.206 1.00 91.25 103 LEU A O 1
ATOM 827 N N . VAL A 1 104 ? -4.639 -4.604 10.315 1.00 91.00 104 VAL A N 1
ATOM 828 C CA . VAL A 1 104 ? -4.884 -3.797 9.106 1.00 91.00 104 VAL A CA 1
ATOM 829 C C . VAL A 1 104 ? -3.596 -3.559 8.331 1.00 91.00 104 VAL A C 1
ATOM 831 O O . VAL A 1 104 ? -3.589 -3.683 7.105 1.00 91.00 104 VAL A O 1
ATOM 834 N N . PHE A 1 105 ? -2.505 -3.263 9.037 1.00 90.50 105 PHE A N 1
ATOM 835 C CA . PHE A 1 105 ? -1.201 -3.058 8.423 1.00 90.50 105 PHE A CA 1
ATOM 836 C C . PHE A 1 105 ? -0.715 -4.328 7.712 1.00 90.50 105 PHE A C 1
ATOM 838 O O . PHE A 1 105 ? -0.355 -4.273 6.540 1.00 90.50 105 PHE A O 1
ATOM 845 N N . CYS A 1 106 ? -0.795 -5.494 8.358 1.00 91.12 106 CYS A N 1
ATOM 846 C CA . CYS A 1 106 ? -0.401 -6.769 7.754 1.00 91.12 106 CYS A CA 1
ATOM 847 C C . CYS A 1 106 ? -1.235 -7.117 6.511 1.00 91.12 106 CYS A C 1
ATOM 849 O O . CYS A 1 106 ? -0.675 -7.461 5.471 1.00 91.12 106 CYS A O 1
ATOM 851 N N . VAL A 1 107 ? -2.565 -6.997 6.587 1.00 89.50 107 VAL A N 1
ATOM 852 C CA . VAL A 1 107 ? -3.456 -7.300 5.451 1.00 89.50 107 VAL A CA 1
ATOM 853 C C . VAL A 1 107 ? -3.187 -6.350 4.283 1.00 89.50 107 VAL A C 1
ATOM 855 O O . VAL A 1 107 ? -3.037 -6.787 3.140 1.00 89.50 107 VAL A O 1
ATOM 858 N N . SER A 1 108 ? -3.050 -5.055 4.567 1.00 89.38 108 SER A N 1
ATOM 859 C CA . SER A 1 108 ? -2.750 -4.047 3.547 1.00 89.38 108 SER A CA 1
ATOM 860 C C . SER A 1 108 ? -1.356 -4.235 2.947 1.00 89.38 108 SER A C 1
ATOM 862 O O . SER A 1 108 ? -1.148 -3.926 1.773 1.00 89.38 108 SER A O 1
ATOM 864 N N . ALA A 1 109 ? -0.391 -4.740 3.722 1.00 88.00 109 ALA A N 1
ATOM 865 C CA . ALA A 1 109 ? 0.955 -5.036 3.243 1.00 88.00 109 ALA A CA 1
ATOM 866 C C . ALA A 1 109 ? 0.936 -6.212 2.262 1.00 88.00 109 ALA A C 1
ATOM 868 O O . ALA A 1 109 ? 1.471 -6.079 1.168 1.00 88.00 109 ALA A O 1
ATOM 869 N N . ILE A 1 110 ? 0.240 -7.308 2.588 1.00 89.19 110 ILE A N 1
ATOM 870 C CA . ILE A 1 110 ? 0.096 -8.472 1.695 1.00 89.19 110 ILE A CA 1
ATOM 871 C C . ILE A 1 110 ? -0.519 -8.053 0.353 1.00 89.19 110 ILE A C 1
ATOM 873 O O . ILE A 1 110 ? 0.009 -8.390 -0.708 1.00 89.19 110 ILE A O 1
ATOM 877 N N . LEU A 1 111 ? -1.603 -7.269 0.392 1.00 86.00 111 LEU A N 1
ATOM 878 C CA . LEU A 1 111 ? -2.259 -6.774 -0.819 1.00 86.00 111 LEU A CA 1
ATOM 879 C C . LEU A 1 111 ? -1.333 -5.875 -1.646 1.00 86.00 111 LEU A C 1
ATOM 881 O O . LEU A 1 111 ? -1.287 -6.019 -2.868 1.00 86.00 111 LEU A O 1
ATOM 885 N N . SER A 1 112 ? -0.593 -4.965 -1.004 1.00 85.56 112 SER A N 1
ATOM 886 C CA . SER A 1 112 ? 0.327 -4.061 -1.705 1.00 85.56 112 SER A CA 1
ATOM 887 C C . SER A 1 112 ? 1.543 -4.793 -2.285 1.00 85.56 112 SER A C 1
ATOM 889 O O . SER A 1 112 ? 1.953 -4.532 -3.419 1.00 85.56 112 SER A O 1
ATOM 891 N N . SER A 1 113 ? 2.091 -5.775 -1.564 1.00 85.06 113 SER A N 1
ATOM 892 C CA . SER A 1 113 ? 3.175 -6.632 -2.055 1.00 85.06 113 SER A CA 1
ATOM 893 C C . SER A 1 113 ? 2.745 -7.432 -3.281 1.00 85.06 113 SER A C 1
ATOM 895 O O . SER A 1 113 ? 3.476 -7.470 -4.271 1.00 85.06 113 SER A O 1
ATOM 897 N N . PHE A 1 114 ? 1.537 -8.005 -3.262 1.00 84.44 114 PHE A N 1
ATOM 898 C CA . PHE A 1 114 ? 0.992 -8.696 -4.429 1.00 84.44 114 PHE A CA 1
ATOM 899 C C . PHE A 1 114 ? 0.831 -7.744 -5.621 1.00 84.44 114 PHE A C 1
ATOM 901 O O . PHE A 1 114 ? 1.246 -8.078 -6.727 1.00 84.44 114 PHE A O 1
ATOM 908 N N . TYR A 1 115 ? 0.325 -6.527 -5.405 1.00 81.19 115 TYR A N 1
ATOM 909 C CA . TYR A 1 115 ? 0.220 -5.527 -6.472 1.00 81.19 115 TYR A CA 1
ATOM 910 C C . TYR A 1 115 ? 1.580 -5.129 -7.046 1.00 81.19 115 TYR A C 1
ATOM 912 O O . TYR A 1 115 ? 1.732 -5.005 -8.256 1.00 81.19 115 TYR A O 1
ATOM 920 N N . SER A 1 116 ? 2.586 -4.975 -6.186 1.00 81.19 116 SER A N 1
ATOM 921 C CA . SER A 1 116 ? 3.943 -4.591 -6.584 1.00 81.19 116 SER A CA 1
ATOM 922 C C . SER A 1 116 ? 4.609 -5.661 -7.458 1.00 81.19 116 SER A C 1
ATOM 924 O O . SER A 1 116 ? 5.381 -5.321 -8.352 1.00 81.19 116 SER A O 1
ATOM 926 N N . SER A 1 117 ? 4.255 -6.940 -7.272 1.00 81.12 117 SER A N 1
ATOM 927 C CA . SER A 1 117 ? 4.754 -8.062 -8.087 1.00 81.12 117 SER A CA 1
ATOM 928 C C . SER A 1 117 ? 4.334 -8.014 -9.564 1.00 81.12 117 SER A C 1
ATOM 930 O O . SER A 1 117 ? 4.877 -8.749 -10.392 1.00 81.12 117 SER A O 1
ATOM 932 N N . ARG A 1 118 ? 3.398 -7.127 -9.929 1.00 79.31 118 ARG A N 1
ATOM 933 C CA . ARG A 1 118 ? 3.001 -6.922 -11.327 1.00 79.31 118 ARG A CA 1
ATOM 934 C C . ARG A 1 118 ? 4.097 -6.279 -12.169 1.00 79.31 118 ARG A C 1
ATOM 936 O O . ARG A 1 118 ? 4.052 -6.387 -13.387 1.00 79.31 118 ARG A O 1
ATOM 943 N N . PHE A 1 119 ? 5.022 -5.556 -11.543 1.00 78.19 119 PHE A N 1
ATOM 944 C CA . PHE A 1 119 ? 6.002 -4.749 -12.252 1.00 78.19 119 PHE A CA 1
ATOM 945 C C . PHE A 1 119 ? 7.311 -5.515 -12.444 1.00 78.19 119 PHE A C 1
ATOM 947 O O . PHE A 1 119 ? 7.923 -5.985 -11.487 1.00 78.19 119 PHE A O 1
ATOM 954 N N . LEU A 1 120 ? 7.757 -5.596 -13.693 1.00 77.31 120 LEU A N 1
ATOM 955 C CA . LEU A 1 120 ? 9.062 -6.095 -14.101 1.00 77.31 120 LEU A CA 1
ATOM 956 C C . LEU A 1 120 ? 9.888 -4.925 -14.637 1.00 77.31 120 LEU A C 1
ATOM 958 O O . LEU A 1 120 ? 9.416 -4.163 -15.480 1.00 77.31 120 LEU A O 1
ATOM 962 N N . ILE A 1 121 ? 11.128 -4.790 -14.174 1.00 74.19 121 ILE A N 1
ATOM 963 C CA . ILE A 1 121 ? 12.057 -3.798 -14.723 1.00 74.19 121 ILE A CA 1
ATOM 964 C C . ILE A 1 121 ? 12.777 -4.441 -15.900 1.00 74.19 121 ILE A C 1
ATOM 966 O O . ILE A 1 121 ? 13.439 -5.466 -15.738 1.00 74.19 121 ILE A O 1
ATOM 970 N N . VAL A 1 122 ? 12.637 -3.832 -17.074 1.00 72.19 122 VAL A N 1
ATOM 971 C CA . VAL A 1 122 ? 13.257 -4.298 -18.314 1.00 72.19 122 VAL A CA 1
ATOM 972 C C . VAL A 1 122 ? 14.344 -3.314 -18.723 1.00 72.19 122 VAL A C 1
ATOM 974 O O . VAL A 1 122 ? 14.129 -2.097 -18.749 1.00 72.19 122 VAL A O 1
ATOM 977 N N . GLU A 1 123 ? 15.516 -3.868 -19.025 1.00 66.00 123 GLU A N 1
ATOM 978 C CA . GLU A 1 123 ? 16.682 -3.142 -19.519 1.00 66.00 123 GLU A CA 1
ATOM 979 C C . GLU A 1 123 ? 16.695 -3.188 -21.055 1.00 66.00 123 GLU A C 1
ATOM 981 O O . GLU A 1 123 ? 16.422 -4.229 -21.648 1.00 66.00 123 GLU A O 1
ATOM 986 N N . ASN A 1 124 ? 17.035 -2.065 -21.689 1.00 59.88 124 ASN A N 1
ATOM 987 C CA . ASN A 1 124 ? 17.239 -1.904 -23.129 1.00 59.88 124 ASN A CA 1
ATOM 988 C C . ASN A 1 124 ? 15.996 -2.206 -23.997 1.00 59.88 124 ASN A C 1
ATOM 990 O O . ASN A 1 124 ? 15.865 -3.271 -24.602 1.00 59.88 124 ASN A O 1
ATOM 994 N N . ARG A 1 125 ? 15.070 -1.237 -24.084 1.00 60.66 125 ARG A N 1
ATOM 995 C CA . ARG A 1 125 ? 13.882 -1.343 -24.950 1.00 60.66 125 ARG A CA 1
ATOM 996 C C . ARG A 1 125 ? 14.261 -1.366 -26.436 1.00 60.66 125 ARG A C 1
ATOM 998 O O . ARG A 1 125 ? 15.019 -0.522 -26.905 1.00 60.66 125 ARG A O 1
ATOM 1005 N N . THR A 1 126 ? 13.634 -2.263 -27.196 1.00 58.75 126 THR A N 1
ATOM 1006 C CA . THR A 1 126 ? 13.671 -2.286 -28.671 1.00 58.75 126 THR A CA 1
ATOM 1007 C C . THR A 1 126 ? 12.551 -1.462 -29.323 1.00 58.75 126 THR A C 1
ATOM 1009 O O . THR A 1 126 ? 12.592 -1.236 -30.530 1.00 58.75 126 THR A O 1
ATOM 1012 N N . PHE A 1 127 ? 11.571 -0.987 -28.543 1.00 59.97 127 PHE A N 1
ATOM 1013 C CA . PHE A 1 127 ? 10.381 -0.265 -29.014 1.00 59.97 127 PHE A CA 1
ATOM 1014 C C . PHE A 1 127 ? 10.342 1.177 -28.480 1.00 59.97 127 PHE A C 1
ATOM 1016 O O . PHE A 1 127 ? 10.747 1.432 -27.343 1.00 59.97 127 PHE A O 1
ATOM 1023 N N . SER A 1 128 ? 9.856 2.118 -29.296 1.00 61.59 128 SER A N 1
ATOM 1024 C CA . SER A 1 128 ? 9.698 3.537 -28.940 1.00 61.59 128 SER A CA 1
ATOM 1025 C C . SER A 1 128 ? 8.563 3.764 -27.936 1.00 61.59 128 SER A C 1
ATOM 1027 O O . SER A 1 128 ? 7.575 3.030 -27.944 1.00 61.59 128 SER A O 1
ATOM 1029 N N . LEU A 1 129 ? 8.687 4.797 -27.095 1.00 66.31 129 LEU A N 1
ATOM 1030 C CA . LEU A 1 129 ? 7.626 5.190 -26.165 1.00 66.31 129 LEU A CA 1
ATOM 1031 C C . LEU A 1 129 ? 6.368 5.650 -26.927 1.00 66.31 129 LEU A C 1
ATOM 1033 O O . LEU A 1 129 ? 6.497 6.280 -27.981 1.00 66.31 129 LEU A O 1
ATOM 1037 N N . PRO A 1 130 ? 5.160 5.380 -26.400 1.00 65.88 130 PRO A N 1
ATOM 1038 C CA . PRO A 1 130 ? 3.938 5.949 -26.950 1.00 65.88 130 PRO A CA 1
ATOM 1039 C C . PRO A 1 130 ? 3.964 7.483 -26.875 1.00 65.88 130 PRO A C 1
ATOM 1041 O O . PRO A 1 130 ? 4.503 8.062 -25.933 1.00 65.88 130 PRO A O 1
ATOM 1044 N N . ILE A 1 131 ? 3.346 8.147 -27.860 1.00 66.94 131 ILE A N 1
ATOM 1045 C CA . ILE A 1 131 ? 3.329 9.620 -27.997 1.00 66.94 131 ILE A CA 1
ATOM 1046 C C . ILE A 1 131 ? 2.730 10.297 -26.755 1.00 66.94 131 ILE A C 1
ATOM 1048 O O . ILE A 1 131 ? 3.153 11.387 -26.385 1.00 66.94 131 ILE A O 1
ATOM 1052 N N . ASN A 1 132 ? 1.821 9.619 -26.051 1.00 68.81 132 ASN A N 1
ATOM 1053 C CA . ASN A 1 132 ? 1.221 10.090 -24.799 1.00 68.81 132 ASN A CA 1
ATOM 1054 C C . ASN A 1 132 ? 2.261 10.334 -23.686 1.00 68.81 132 ASN A C 1
ATOM 1056 O O . ASN A 1 132 ? 1.982 11.051 -22.733 1.00 68.81 132 ASN A O 1
ATOM 1060 N N . CYS A 1 133 ? 3.465 9.766 -23.801 1.00 67.88 133 CYS A N 1
ATOM 1061 C CA . CYS A 1 133 ? 4.558 10.004 -22.862 1.00 67.88 133 CYS A CA 1
ATOM 1062 C C . CYS A 1 133 ? 5.358 11.283 -23.157 1.00 67.88 133 CYS A C 1
ATOM 1064 O O . CYS A 1 133 ? 6.179 11.669 -22.327 1.00 67.88 133 CYS A O 1
ATOM 1066 N N . ALA A 1 134 ? 5.136 11.941 -24.303 1.00 64.75 134 ALA A N 1
ATOM 1067 C CA . ALA A 1 134 ? 5.884 13.130 -24.719 1.00 64.75 134 ALA A CA 1
ATOM 1068 C C . ALA A 1 134 ? 5.685 14.336 -23.785 1.00 64.75 134 ALA A C 1
ATOM 1070 O O . ALA A 1 134 ? 6.549 15.203 -23.707 1.00 64.75 134 ALA A O 1
ATOM 1071 N N . GLU A 1 135 ? 4.564 14.380 -23.060 1.00 64.50 135 GLU A N 1
ATOM 1072 C CA . GLU A 1 135 ? 4.283 15.420 -22.064 1.00 64.50 135 GLU A CA 1
ATOM 1073 C C . GLU A 1 135 ? 5.146 15.267 -20.799 1.00 64.50 135 GLU A C 1
ATOM 1075 O O . GLU A 1 135 ? 5.448 16.245 -20.119 1.00 64.50 135 GLU A O 1
ATOM 1080 N N . TYR A 1 136 ? 5.598 14.044 -20.510 1.00 62.50 136 TYR A N 1
ATOM 1081 C CA . TYR A 1 136 ? 6.324 13.711 -19.286 1.00 62.50 136 TYR A CA 1
ATOM 1082 C C . TYR A 1 136 ? 7.824 13.494 -19.526 1.00 62.50 136 TYR A C 1
ATOM 1084 O O . TYR A 1 136 ? 8.625 13.666 -18.604 1.00 62.50 136 TYR A O 1
ATOM 1092 N N . GLN A 1 137 ? 8.220 13.081 -20.738 1.00 66.12 137 GLN A N 1
ATOM 1093 C CA . GLN A 1 137 ? 9.587 12.680 -21.077 1.00 66.12 137 GLN A CA 1
ATOM 1094 C C . GLN A 1 137 ? 9.934 12.964 -22.539 1.00 66.12 137 GLN A C 1
ATOM 1096 O O . GLN A 1 137 ? 9.079 12.957 -23.422 1.00 66.12 137 GLN A O 1
ATOM 1101 N N . ASP A 1 138 ? 11.229 13.122 -22.805 1.00 62.44 138 ASP A N 1
ATOM 1102 C CA . ASP A 1 138 ? 11.743 13.200 -24.167 1.00 62.44 138 ASP A CA 1
ATOM 1103 C C . ASP A 1 138 ? 11.642 11.830 -24.863 1.00 62.44 138 ASP A C 1
ATOM 1105 O O . ASP A 1 138 ? 12.446 10.927 -24.629 1.00 62.44 138 ASP A O 1
ATOM 1109 N N . VAL A 1 139 ? 10.639 11.697 -25.734 1.00 62.12 139 VAL A N 1
ATOM 1110 C CA . VAL A 1 139 ? 10.354 10.517 -26.575 1.00 62.12 139 VAL A CA 1
ATOM 1111 C C . VAL A 1 139 ? 11.497 10.162 -27.532 1.00 62.12 139 VAL A C 1
ATOM 1113 O O . VAL A 1 139 ? 11.538 9.037 -28.035 1.00 62.12 139 VAL A O 1
ATOM 1116 N N . THR A 1 140 ? 12.415 11.095 -27.805 1.00 59.50 140 THR A N 1
ATOM 1117 C CA . THR A 1 140 ? 13.569 10.856 -28.687 1.00 59.50 140 THR A CA 1
ATOM 1118 C C . THR A 1 140 ? 14.763 10.256 -27.948 1.00 59.50 140 THR A C 1
ATOM 1120 O O . THR A 1 140 ? 15.578 9.552 -28.552 1.00 59.50 140 THR A O 1
ATOM 1123 N N . SER A 1 141 ? 14.836 10.460 -26.631 1.00 61.03 141 SER A N 1
ATOM 1124 C CA . SER A 1 141 ? 15.814 9.805 -25.771 1.00 61.03 141 SER A CA 1
ATOM 1125 C C . SER A 1 141 ? 15.428 8.337 -25.571 1.00 61.03 141 SER A C 1
ATOM 1127 O O . SER A 1 141 ? 14.259 8.006 -25.381 1.00 61.03 141 SER A O 1
ATOM 1129 N N . ARG A 1 142 ? 16.408 7.426 -25.622 1.00 60.53 142 ARG A N 1
ATOM 1130 C CA . ARG A 1 142 ? 16.215 5.987 -25.356 1.00 60.53 142 ARG A CA 1
ATOM 1131 C C . ARG A 1 142 ? 16.727 5.648 -23.953 1.00 60.53 142 ARG A C 1
ATOM 1133 O O . ARG A 1 142 ? 17.854 5.164 -23.826 1.00 60.53 142 ARG A O 1
ATOM 1140 N N . PRO A 1 143 ? 15.960 5.925 -22.885 1.00 64.00 143 PRO A N 1
ATOM 1141 C CA . PRO A 1 143 ? 16.380 5.588 -21.537 1.00 64.00 143 PRO A CA 1
ATOM 1142 C C . PRO A 1 143 ? 16.525 4.061 -21.402 1.00 64.00 143 PRO A C 1
ATOM 1144 O O . PRO A 1 143 ? 15.643 3.315 -21.835 1.00 64.00 143 PRO A O 1
ATOM 1147 N N . PRO A 1 144 ? 17.627 3.578 -20.803 1.00 63.47 144 PRO A N 1
ATOM 1148 C CA . PRO A 1 144 ? 17.947 2.156 -20.737 1.00 63.47 144 PRO A CA 1
ATOM 1149 C C . PRO A 1 144 ? 17.000 1.349 -19.848 1.00 63.47 144 PRO A C 1
ATOM 1151 O O . PRO A 1 144 ? 16.959 0.134 -20.000 1.00 63.47 144 PRO A O 1
ATOM 1154 N N . TYR A 1 145 ? 16.243 1.975 -18.942 1.00 68.50 145 TYR A N 1
ATOM 1155 C CA . TYR A 1 145 ? 15.376 1.263 -18.005 1.00 68.50 145 TYR A CA 1
ATOM 1156 C C . TYR A 1 145 ? 13.915 1.700 -18.131 1.00 68.50 145 TYR A C 1
ATOM 1158 O O . TYR A 1 145 ? 13.602 2.893 -18.175 1.00 68.50 145 TYR A O 1
ATOM 1166 N N . SER A 1 146 ? 13.019 0.714 -18.146 1.00 70.44 146 SER A N 1
ATOM 1167 C CA . SER A 1 146 ? 11.567 0.903 -18.197 1.00 70.44 146 SER A CA 1
ATOM 1168 C C . SER A 1 146 ? 10.842 -0.162 -17.381 1.00 70.44 146 SER A C 1
ATOM 1170 O O . SER A 1 146 ? 11.439 -1.165 -16.980 1.00 70.44 146 SER A O 1
ATOM 1172 N N . VAL A 1 147 ? 9.551 0.056 -17.143 1.00 72.06 147 VAL A N 1
ATOM 1173 C CA . VAL A 1 147 ? 8.696 -0.866 -16.397 1.00 72.06 147 VAL A CA 1
ATOM 1174 C C . VAL A 1 147 ? 7.728 -1.551 -17.359 1.00 72.06 147 VAL A C 1
ATOM 1176 O O . VAL A 1 147 ? 7.086 -0.895 -18.175 1.00 72.06 147 VAL A O 1
ATOM 1179 N N . MET A 1 148 ? 7.618 -2.873 -17.264 1.00 73.50 148 MET A N 1
ATOM 1180 C CA . MET A 1 148 ? 6.655 -3.692 -18.002 1.00 73.50 148 MET A CA 1
ATOM 1181 C C . MET A 1 148 ? 5.876 -4.585 -17.036 1.00 73.50 148 MET A C 1
ATOM 1183 O O . MET A 1 148 ? 6.262 -4.750 -15.878 1.00 73.50 148 MET A O 1
ATOM 1187 N N . LEU A 1 149 ? 4.766 -5.164 -17.492 1.00 76.56 149 LEU A N 1
ATOM 1188 C CA . LEU A 1 149 ? 4.026 -6.133 -16.689 1.00 76.56 149 LEU A CA 1
ATOM 1189 C C . LEU A 1 149 ? 4.762 -7.476 -16.665 1.00 76.56 149 LEU A C 1
ATOM 1191 O O . LEU A 1 149 ? 5.281 -7.933 -17.684 1.00 76.56 149 LEU A O 1
ATOM 1195 N N . THR A 1 150 ? 4.777 -8.131 -15.505 1.00 79.94 150 THR A N 1
ATOM 1196 C CA . THR A 1 150 ? 5.262 -9.507 -15.383 1.00 79.94 150 THR A CA 1
ATOM 1197 C C . THR A 1 150 ? 4.395 -10.456 -16.220 1.00 79.94 150 THR A C 1
ATOM 1199 O O . THR A 1 150 ? 3.190 -10.226 -16.364 1.00 79.94 150 THR A O 1
ATOM 1202 N N . PRO A 1 151 ? 4.970 -11.555 -16.747 1.00 76.38 151 PRO A N 1
ATOM 1203 C CA . PRO A 1 151 ? 4.269 -12.475 -17.646 1.00 76.38 151 PRO A CA 1
ATOM 1204 C C . PRO A 1 151 ? 2.991 -13.062 -17.037 1.00 76.38 151 PRO A C 1
ATOM 1206 O O . PRO A 1 151 ? 2.038 -13.333 -17.753 1.00 76.38 151 PRO A O 1
ATOM 1209 N N . LEU A 1 152 ? 2.937 -13.205 -15.709 1.00 76.38 152 LEU A N 1
ATOM 1210 C CA . LEU A 1 152 ? 1.747 -13.653 -14.985 1.00 76.38 152 LEU A CA 1
ATOM 1211 C C . LEU A 1 152 ? 0.574 -12.661 -15.097 1.00 76.38 152 LEU A C 1
ATOM 1213 O O . LEU A 1 152 ? -0.579 -13.072 -15.177 1.00 76.38 152 LEU A O 1
ATOM 1217 N N . PHE A 1 153 ? 0.861 -11.358 -15.107 1.00 76.19 153 PHE A N 1
ATOM 1218 C CA . PHE A 1 153 ? -0.152 -10.302 -15.177 1.00 76.19 153 PHE A CA 1
ATOM 1219 C C . PHE A 1 153 ? -0.489 -9.889 -16.614 1.00 76.19 153 PHE A C 1
ATOM 1221 O O . PHE A 1 153 ? -1.565 -9.334 -16.836 1.00 76.19 153 PHE A O 1
ATOM 1228 N N . SER A 1 154 ? 0.391 -10.166 -17.582 1.00 79.50 154 SER A N 1
ATOM 1229 C CA . SER A 1 154 ? 0.113 -10.000 -19.016 1.00 79.50 154 SER A CA 1
ATOM 1230 C C . SER A 1 154 ? -0.491 -11.248 -19.673 1.00 79.50 154 SER A C 1
ATOM 1232 O O . SER A 1 154 ? -0.929 -11.178 -20.821 1.00 79.50 154 SER A O 1
ATOM 1234 N N . PHE A 1 155 ? -0.557 -12.370 -18.950 1.00 79.94 155 PHE A N 1
ATOM 1235 C CA . PHE A 1 155 ? -1.154 -13.613 -19.425 1.00 79.94 155 PHE A CA 1
ATOM 1236 C C . PHE A 1 155 ? -2.642 -13.447 -19.764 1.00 79.94 155 PHE A C 1
ATOM 1238 O O . PHE A 1 155 ? -3.366 -12.732 -19.067 1.00 79.94 155 PHE A O 1
ATOM 1245 N N . ASP A 1 156 ? -3.068 -14.133 -20.829 1.00 73.50 156 ASP A N 1
ATOM 1246 C CA . ASP A 1 156 ? -4.459 -14.303 -21.270 1.00 73.50 156 ASP A CA 1
ATOM 1247 C C . ASP A 1 156 ? -5.333 -13.045 -21.103 1.00 73.50 156 ASP A C 1
ATOM 1249 O O . ASP A 1 156 ? -6.114 -12.904 -20.160 1.00 73.50 156 ASP A O 1
ATOM 1253 N N . ASN A 1 157 ? -5.152 -12.075 -22.007 1.00 80.75 157 ASN A N 1
ATOM 1254 C CA . ASN A 1 157 ? -5.890 -10.804 -22.020 1.00 80.75 157 ASN A CA 1
ATOM 1255 C C . ASN A 1 157 ? -5.837 -10.009 -20.694 1.00 80.75 157 ASN A C 1
ATOM 1257 O O . ASN A 1 157 ? -6.747 -9.227 -20.396 1.00 80.75 157 ASN A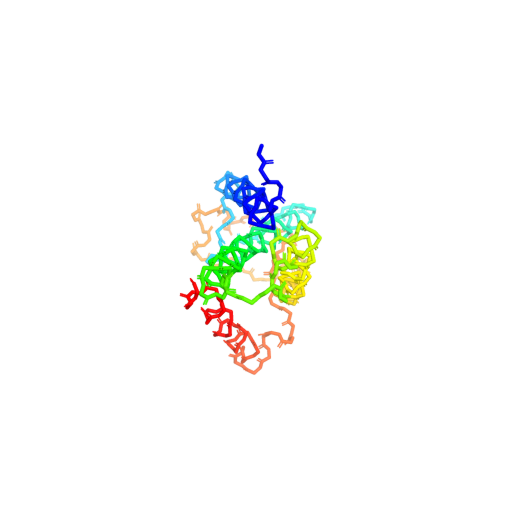 O 1
ATOM 1261 N N . MET A 1 158 ? -4.763 -10.176 -19.911 1.00 84.25 158 MET A N 1
ATOM 1262 C CA . MET A 1 158 ? -4.554 -9.528 -18.609 1.00 84.25 158 MET A CA 1
ATOM 1263 C C . MET A 1 158 ? -5.628 -9.899 -17.572 1.00 84.25 158 MET A C 1
ATOM 1265 O O . MET A 1 158 ? -6.017 -9.072 -16.740 1.00 84.25 158 MET A O 1
ATOM 1269 N N . ILE A 1 159 ? -6.144 -11.131 -17.609 1.00 85.25 159 ILE A N 1
ATOM 1270 C CA . ILE A 1 159 ? -7.260 -11.553 -16.749 1.00 85.25 159 ILE A CA 1
ATOM 1271 C C . ILE A 1 159 ? -6.935 -11.427 -15.254 1.00 85.25 159 ILE A C 1
ATOM 1273 O O . ILE A 1 159 ? -7.743 -10.902 -14.488 1.00 85.25 159 ILE A O 1
ATOM 1277 N N . VAL A 1 160 ? -5.718 -11.809 -14.849 1.00 83.44 160 VAL A N 1
ATOM 1278 C CA . VAL A 1 160 ? -5.247 -11.729 -13.455 1.00 83.44 160 VAL A CA 1
ATOM 1279 C C . VAL A 1 160 ? -5.246 -10.282 -12.967 1.00 83.44 160 VAL A C 1
ATOM 1281 O O . VAL A 1 160 ? -5.730 -9.985 -11.874 1.00 83.44 160 VAL A O 1
ATOM 1284 N N . LEU A 1 161 ? -4.756 -9.364 -13.804 1.00 83.31 161 LEU A N 1
ATOM 1285 C CA . LEU A 1 161 ? -4.749 -7.942 -13.494 1.00 83.31 161 LEU A CA 1
ATOM 1286 C C . LEU A 1 161 ? -6.173 -7.399 -13.352 1.00 83.31 161 LEU A C 1
ATOM 1288 O O . LEU A 1 161 ? -6.451 -6.688 -12.392 1.00 83.31 161 LEU A O 1
ATOM 1292 N N . ARG A 1 162 ? -7.082 -7.743 -14.271 1.00 85.50 162 ARG A N 1
ATOM 1293 C CA . ARG A 1 162 ? -8.476 -7.272 -14.236 1.00 85.50 162 ARG A CA 1
ATOM 1294 C C . ARG A 1 162 ? -9.205 -7.737 -12.981 1.00 85.50 162 ARG A C 1
ATOM 1296 O O . ARG A 1 162 ? -9.846 -6.921 -12.324 1.00 85.50 162 ARG A O 1
ATOM 1303 N N . VAL A 1 163 ? -9.077 -9.017 -12.628 1.00 86.56 163 VAL A N 1
ATOM 1304 C CA . VAL A 1 163 ? -9.682 -9.576 -11.410 1.00 86.56 163 VAL A CA 1
ATOM 1305 C C . VAL A 1 163 ? -9.127 -8.878 -10.171 1.00 86.56 163 VAL A C 1
ATOM 1307 O O . VAL A 1 163 ? -9.900 -8.460 -9.310 1.00 86.56 163 VAL A O 1
ATOM 1310 N N . TYR A 1 164 ? -7.807 -8.682 -10.103 1.00 85.06 164 TYR A N 1
ATOM 1311 C CA . TYR A 1 164 ? -7.194 -7.969 -8.985 1.00 85.06 164 TYR A CA 1
ATOM 1312 C C . TYR A 1 164 ? -7.673 -6.514 -8.897 1.00 85.06 164 TYR A C 1
ATOM 1314 O O . TYR A 1 164 ? -8.028 -6.059 -7.816 1.00 85.06 164 TYR A O 1
ATOM 1322 N N . VAL A 1 165 ? -7.719 -5.78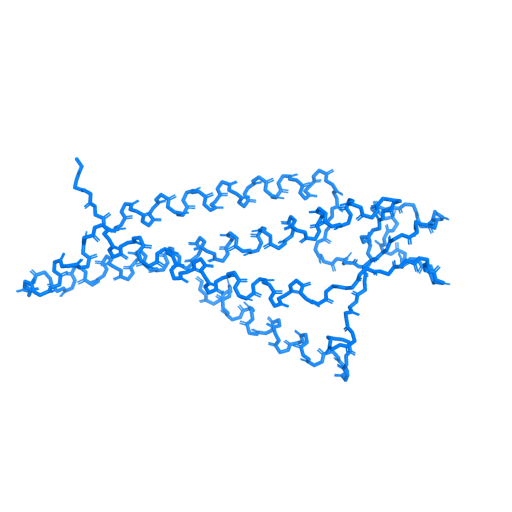3 -10.015 1.00 83.62 165 VAL A N 1
ATOM 1323 C CA . VAL A 1 165 ? -8.168 -4.381 -10.041 1.00 83.62 165 VAL A CA 1
ATOM 1324 C C . VAL A 1 165 ? -9.645 -4.263 -9.663 1.00 83.62 165 VAL A C 1
ATOM 1326 O O . VAL A 1 165 ? -10.001 -3.341 -8.936 1.00 83.62 165 VAL A O 1
ATOM 1329 N N . MET A 1 166 ? -10.504 -5.198 -10.083 1.00 85.50 166 MET A N 1
ATOM 1330 C CA . MET A 1 166 ? -11.900 -5.234 -9.631 1.00 85.50 166 MET A CA 1
ATOM 1331 C C . MET A 1 166 ? -12.005 -5.488 -8.127 1.00 85.50 166 MET A C 1
ATOM 1333 O O . MET A 1 166 ? -12.732 -4.775 -7.437 1.00 85.50 166 MET A O 1
ATOM 1337 N N . PHE A 1 167 ? -11.266 -6.472 -7.609 1.00 84.81 167 PHE A N 1
ATOM 1338 C CA . PHE A 1 167 ? -11.236 -6.757 -6.176 1.00 84.81 167 PHE A CA 1
ATOM 1339 C C . PHE A 1 167 ? -10.743 -5.546 -5.379 1.00 84.81 167 PHE A C 1
ATOM 1341 O O . PHE A 1 167 ? -11.372 -5.145 -4.402 1.00 84.81 167 PHE A O 1
ATOM 1348 N N . ASP A 1 168 ? -9.660 -4.917 -5.831 1.00 81.94 168 ASP A N 1
ATOM 1349 C CA . ASP A 1 168 ? -9.106 -3.732 -5.194 1.00 81.94 168 ASP A CA 1
ATOM 1350 C C . ASP A 1 168 ? -10.053 -2.530 -5.261 1.00 81.94 168 ASP A C 1
ATOM 1352 O O . ASP A 1 168 ? -10.180 -1.794 -4.286 1.00 81.94 168 ASP A O 1
ATOM 1356 N N . ALA A 1 169 ? -10.769 -2.346 -6.372 1.00 80.38 169 ALA A N 1
ATOM 1357 C CA . ALA A 1 169 ? -11.782 -1.305 -6.492 1.00 80.38 169 ALA A CA 1
ATOM 1358 C C . ALA A 1 169 ? -12.915 -1.508 -5.478 1.00 80.38 169 ALA A C 1
ATOM 1360 O O . ALA A 1 169 ? -13.353 -0.542 -4.861 1.00 80.38 169 ALA A O 1
ATOM 1361 N N . ILE A 1 170 ? -13.354 -2.749 -5.252 1.00 81.88 170 ILE A N 1
ATOM 1362 C CA . ILE A 1 170 ? -14.360 -3.055 -4.228 1.00 81.88 170 ILE A CA 1
ATOM 1363 C C . ILE A 1 170 ? -13.799 -2.751 -2.835 1.00 81.88 170 ILE A C 1
ATOM 1365 O O . ILE A 1 170 ? -14.406 -2.012 -2.069 1.00 81.88 170 ILE A O 1
ATOM 1369 N N . VAL A 1 171 ? -12.611 -3.267 -2.522 1.00 76.69 171 VAL A N 1
ATOM 1370 C CA . VAL A 1 171 ? -11.983 -3.122 -1.200 1.00 76.69 171 VAL A CA 1
ATOM 1371 C C . VAL A 1 171 ? -11.616 -1.672 -0.870 1.00 76.69 171 VAL A C 1
ATOM 1373 O O . VAL A 1 171 ? -11.675 -1.288 0.294 1.00 76.69 171 VAL A O 1
ATOM 1376 N N . THR A 1 172 ? -11.235 -0.875 -1.869 1.00 71.44 172 THR A N 1
ATOM 1377 C CA . THR A 1 172 ? -10.711 0.486 -1.676 1.00 71.44 172 THR A CA 1
ATOM 1378 C C . THR A 1 172 ? -11.744 1.588 -1.949 1.00 71.44 172 THR A C 1
ATOM 1380 O O . THR A 1 172 ? -11.568 2.683 -1.430 1.00 71.44 172 THR A O 1
ATOM 1383 N N . LYS A 1 173 ? -12.783 1.359 -2.776 1.00 63.91 173 LYS A N 1
ATOM 1384 C CA . LYS A 1 173 ? -13.783 2.396 -3.131 1.00 63.91 173 LYS A CA 1
ATOM 1385 C C . LYS A 1 173 ? -15.203 2.152 -2.616 1.00 63.91 173 LYS A C 1
ATOM 1387 O O . LYS A 1 173 ? -16.003 3.082 -2.659 1.00 63.91 173 LYS A O 1
ATOM 1392 N N . VAL A 1 174 ? -15.557 0.932 -2.205 1.00 52.69 174 VAL A N 1
ATOM 1393 C CA . VAL A 1 174 ? -16.890 0.650 -1.620 1.00 52.69 174 VAL A CA 1
ATOM 1394 C C . VAL A 1 174 ? -16.895 0.891 -0.101 1.00 52.69 174 VAL A C 1
ATOM 1396 O O . VAL A 1 174 ? -17.958 0.954 0.514 1.00 52.69 174 VAL A O 1
ATOM 1399 N N . ILE A 1 175 ? -15.711 1.079 0.485 1.00 44.94 175 ILE A N 1
ATOM 1400 C CA . 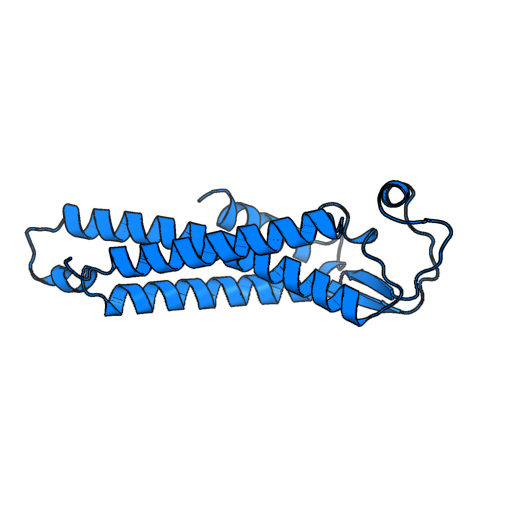ILE A 1 175 ? -15.466 1.554 1.852 1.00 44.94 175 ILE A CA 1
ATOM 1401 C C . ILE A 1 175 ? -15.042 3.019 1.790 1.00 44.94 175 ILE A C 1
ATOM 1403 O O . ILE A 1 175 ? -15.515 3.793 2.653 1.00 44.94 175 ILE A O 1
#

Radius of gyration: 20.68 Å; chains: 1; bounding box: 44×31×60 Å

Secondary structure (DSSP, 8-state):
----HHHHHHHHHHHHHHHHHHHHHHHHHHT--TT-GGG-EESSHHHHHHHHHHHHHHHHHHHHHHHHHHHHHHHHHHHHHTTT-GGGGGGGSHHHHHHHHHHHHHHHHHHHHHHHTTEEEEES-SSPPPGGGTTTS-TTS--SEEEEE-HHHHSGGGHHHHHHHHHHHHHHH--

Sequence (175 aa):
MRTSSTNVLMIGIAISDICTMLTTIYKHKQLVDIENPECVTSTLKYKIYMDLVAWSFHDHFRRCSSWMGVLMATVRLVIMKKTTANRHQNWSKPPIGYCLTALVFCVSAILSSFYSSRFLIVENRTFSLPINCAEYQDVTSRPPYSVMLTPLFSFDNMIVLRVYVMFDAIVTKVI

pLDDT: mean 77.25, std 11.97, range [44.94, 94.75]

Organism: NCBI:txid1503980

InterPro domains:
  IPR019427 7TM GPCR, serpentine receptor class w (Srw) [PF10324] (1-175)

Foldseek 3Di:
DPQWLLVLLVVLLVVLVVLLVVLVVVCVVLVCDPVCQLLDFDLDPVVSVVNLVSVLSNQLSLLLNVQSVVVSVVLVCQCVVPVPDPPSVVSGDNVVSVVSSVVSNVVSNVLSVVVSLQKDKAFFDPDFGDPVSVVPDDSVDRRGIGIDTDCVCPPDVSVVVVVSVVVCCCSNPVD